Protein AF-A0A2C9CH08-F1 (afdb_monomer_lite)

Foldseek 3Di:
DCCVPPVDDDDPVPDDQQDQVVLVCQLCLVQCVPPLQNPDPVSSVLSVLQSDRGPLSVVVSSLCPDPVNVVVCLSVVQSCLSVVNDQQDDPDPVVCVVCVSSSNRDRDDPCPVVPPDDDPPPDDDDD

Secondary structure (DSSP, 8-state):
-HHHHH-----GGG--TT-HHHHHHHHHT--TT-TTTSS-HHHHHHHHHH---SHHHHHHHHHH-SHHHHHTTHHHHHHHHHTTSS----SSGGGHHHHGGGTT------TTSTTS-----------

pLDDT: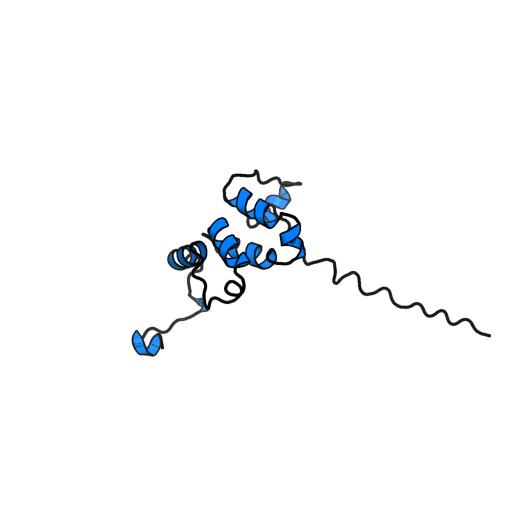 mean 81.94, std 16.7, range [38.88, 96.81]

InterPro domains:
  IPR004805 Error-prone DNA polymerase/DNA polymerase III subunit alpha DnaE/PolC [PTHR32294] (2-108)
  IPR040982 DNA polymerase III alpha subunit finger domain [PF17657] (2-108)

Radius of gyration: 21.16 Å; chains: 1; bounding box: 81×33×44 Å

Sequence (127 aa):
MIHETTREIIDLAKIPVDDKATYQMLSSGNVKGVFQVETSKGFKELLKKLKPDTFADILPLVALYRPGPLQSGMVDSFINRKHGKEAVEYIHPTLELILKETYGVILTRNSNEDRQSPGRIHTERSR

Structure (mmCIF, N/CA/C/O backbone):
data_AF-A0A2C9CH08-F1
#
_entry.id   AF-A0A2C9CH08-F1
#
loop_
_atom_site.group_PDB
_atom_site.id
_atom_site.type_symbol
_atom_site.label_atom_id
_atom_site.label_alt_id
_atom_site.label_comp_id
_atom_site.label_asym_id
_atom_site.label_entity_id
_atom_site.label_seq_id
_atom_site.pdbx_PDB_ins_code
_atom_site.Cartn_x
_atom_site.Cartn_y
_atom_site.Cartn_z
_atom_site.occupancy
_atom_site.B_iso_or_equiv
_atom_site.auth_seq_id
_atom_site.auth_comp_id
_atom_site.auth_asym_id
_atom_site.auth_atom_id
_atom_site.pdbx_PDB_model_num
ATOM 1 N N . MET A 1 1 ? -11.721 -0.917 25.225 1.00 87.19 1 MET A N 1
ATOM 2 C CA . ME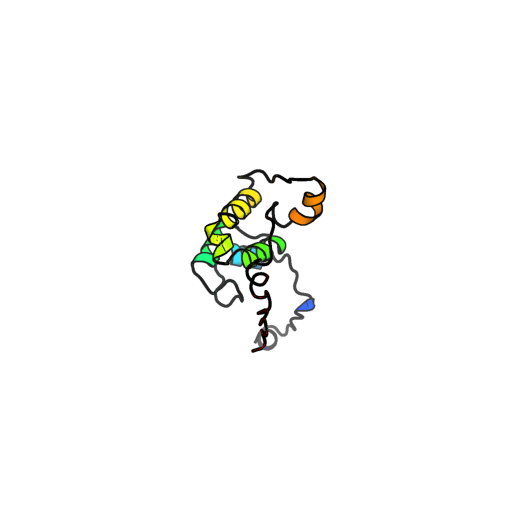T A 1 1 ? -12.257 0.171 24.378 1.00 87.19 1 MET A CA 1
ATOM 3 C C . MET A 1 1 ? -13.268 -0.317 23.345 1.00 87.19 1 MET A C 1
ATOM 5 O O . MET A 1 1 ? -14.436 -0.149 23.634 1.00 87.19 1 MET A O 1
ATOM 9 N N . ILE A 1 2 ? -12.912 -0.964 22.219 1.00 93.31 2 ILE A N 1
ATOM 10 C CA . ILE A 1 2 ? -13.919 -1.372 21.196 1.00 93.31 2 ILE A CA 1
ATOM 11 C C . ILE A 1 2 ? -15.028 -2.252 21.797 1.00 93.31 2 ILE A C 1
ATOM 13 O O . ILE A 1 2 ? -16.193 -1.878 21.761 1.00 93.31 2 ILE A O 1
ATOM 17 N N . HIS A 1 3 ? -14.664 -3.347 22.469 1.00 94.00 3 HIS A N 1
ATOM 18 C CA . HIS A 1 3 ? -15.635 -4.214 23.148 1.00 94.00 3 HIS A CA 1
ATOM 19 C C . HIS A 1 3 ? -16.483 -3.482 24.207 1.00 94.00 3 HIS A C 1
ATOM 21 O O . HIS A 1 3 ? -17.653 -3.796 24.403 1.00 94.00 3 HIS A O 1
ATOM 27 N N . GLU A 1 4 ? -15.921 -2.480 24.885 1.00 94.44 4 GLU A N 1
ATOM 28 C CA . GLU A 1 4 ? -16.643 -1.716 25.911 1.00 94.44 4 GLU A CA 1
ATOM 29 C C . GLU A 1 4 ? -17.669 -0.761 25.289 1.00 94.44 4 GLU A C 1
ATOM 31 O O . GLU A 1 4 ? -18.734 -0.565 25.870 1.00 94.44 4 GLU A O 1
ATOM 36 N N . THR A 1 5 ? -17.379 -0.196 24.111 1.00 96.81 5 THR A N 1
ATOM 37 C CA . THR A 1 5 ? -18.238 0.793 23.445 1.00 96.81 5 THR A CA 1
ATOM 38 C C . THR A 1 5 ? -19.226 0.180 22.456 1.00 96.81 5 THR A C 1
ATOM 40 O O . THR A 1 5 ? -20.336 0.685 22.339 1.00 96.81 5 THR A O 1
ATOM 43 N N . THR A 1 6 ? -18.851 -0.890 21.746 1.00 95.25 6 THR A N 1
ATOM 44 C CA . THR A 1 6 ? -19.685 -1.510 20.696 1.00 95.25 6 THR A CA 1
ATOM 45 C C . THR A 1 6 ? -20.234 -2.882 21.081 1.00 95.25 6 THR A C 1
ATOM 47 O O . THR A 1 6 ? -21.120 -3.384 20.400 1.00 95.25 6 THR A O 1
ATOM 50 N N . ARG A 1 7 ? -19.745 -3.490 22.176 1.00 95.12 7 ARG A N 1
ATOM 51 C CA . ARG A 1 7 ? -20.005 -4.899 22.550 1.00 95.12 7 ARG A CA 1
ATOM 52 C C . ARG A 1 7 ? -19.513 -5.924 21.522 1.00 95.12 7 ARG A C 1
ATOM 54 O O . ARG A 1 7 ? -19.824 -7.104 21.645 1.00 95.12 7 ARG A O 1
ATOM 61 N N . GLU A 1 8 ? -18.694 -5.506 20.560 1.00 94.06 8 GLU A N 1
ATOM 62 C CA . GLU A 1 8 ? -18.096 -6.399 19.571 1.00 94.06 8 GLU A CA 1
ATOM 63 C C . GLU A 1 8 ? -16.764 -6.966 20.071 1.00 94.06 8 GLU A C 1
ATOM 65 O O . GLU A 1 8 ? -15.926 -6.259 20.638 1.00 94.06 8 GLU A O 1
ATOM 70 N N . ILE A 1 9 ? -16.553 -8.260 19.831 1.00 93.06 9 ILE A N 1
ATOM 71 C CA . ILE A 1 9 ? -15.272 -8.929 20.060 1.00 93.06 9 ILE A CA 1
ATOM 72 C C . ILE A 1 9 ? -14.543 -8.993 18.718 1.00 93.06 9 ILE A C 1
ATOM 74 O O . ILE A 1 9 ? -15.000 -9.657 17.790 1.00 93.06 9 ILE A O 1
ATOM 78 N N . ILE A 1 10 ? -13.405 -8.305 18.621 1.00 92.94 10 ILE A N 1
ATOM 79 C CA . ILE A 1 10 ? -12.552 -8.333 17.430 1.00 92.94 10 ILE A CA 1
ATOM 80 C C . ILE A 1 10 ? -11.671 -9.586 17.482 1.00 92.94 10 ILE A C 1
ATOM 82 O O . ILE A 1 10 ? -10.817 -9.714 18.360 1.00 92.94 10 ILE A O 1
ATOM 86 N N . ASP A 1 11 ? -11.853 -10.483 16.518 1.00 94.50 11 ASP A N 1
ATOM 87 C CA . ASP A 1 11 ? -10.945 -11.601 16.255 1.00 94.50 11 ASP A CA 1
ATOM 88 C C . ASP A 1 11 ? -9.937 -11.182 15.179 1.00 94.50 11 ASP A C 1
ATOM 90 O O . ASP A 1 11 ? -10.279 -11.062 14.001 1.00 9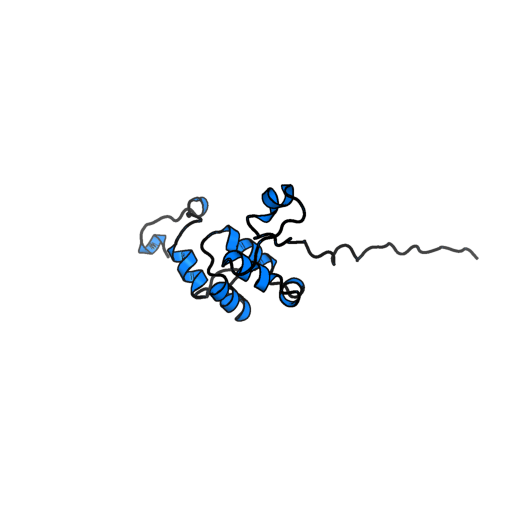4.50 11 ASP A O 1
ATOM 94 N N . LEU A 1 12 ? -8.688 -10.943 15.589 1.00 92.19 12 LEU A N 1
ATOM 95 C CA . LEU A 1 12 ? -7.628 -10.467 14.695 1.00 92.19 12 LEU A CA 1
ATOM 96 C C . LEU A 1 12 ? -7.360 -11.427 13.528 1.00 92.19 12 LEU A C 1
ATOM 98 O O . LEU A 1 12 ? -6.988 -10.974 12.449 1.00 92.19 12 LEU A O 1
ATOM 102 N N . ALA A 1 13 ? -7.570 -12.734 13.717 1.00 94.81 13 ALA A N 1
ATOM 103 C CA . ALA A 1 13 ? -7.332 -13.736 12.680 1.00 94.81 13 ALA A CA 1
ATOM 104 C C . ALA A 1 13 ? -8.401 -13.722 11.573 1.00 94.81 13 ALA A C 1
ATOM 106 O O . ALA A 1 13 ? -8.212 -14.347 10.532 1.00 94.81 13 ALA A O 1
ATOM 107 N N . LYS A 1 14 ? -9.522 -13.023 11.793 1.00 94.81 14 LYS A N 1
ATOM 108 C CA . LYS A 1 14 ? -10.649 -12.929 10.853 1.00 94.81 14 LYS A CA 1
ATOM 109 C C . LYS A 1 14 ? -10.759 -11.574 10.166 1.00 94.81 14 LYS A C 1
ATOM 111 O O . LYS A 1 14 ? -11.701 -11.362 9.406 1.00 94.81 14 LYS A O 1
ATOM 116 N N . ILE A 1 15 ? -9.836 -10.654 10.436 1.00 92.69 15 ILE A N 1
ATOM 117 C CA . ILE A 1 15 ? -9.840 -9.346 9.784 1.00 92.69 15 ILE A CA 1
ATOM 118 C C . ILE A 1 15 ? -9.558 -9.547 8.285 1.00 92.69 15 ILE A C 1
ATOM 120 O O . ILE A 1 15 ? -8.551 -10.172 7.941 1.00 92.69 15 ILE A O 1
ATOM 124 N N . PRO A 1 16 ? -10.422 -9.037 7.388 1.00 93.19 16 PRO A N 1
ATOM 125 C CA . PRO A 1 16 ? -10.201 -9.137 5.954 1.00 93.19 16 PRO A CA 1
ATOM 126 C C . PRO A 1 16 ? -8.962 -8.338 5.540 1.00 93.19 16 PRO A C 1
ATOM 128 O O . PRO A 1 16 ? -8.740 -7.215 5.994 1.00 93.19 16 PRO A O 1
ATOM 131 N N . VAL A 1 17 ? -8.158 -8.912 4.646 1.00 92.06 17 VAL A N 1
ATOM 132 C CA . VAL A 1 17 ? -6.944 -8.264 4.121 1.00 92.06 17 VAL A CA 1
ATOM 133 C C . VAL A 1 17 ? -7.235 -7.316 2.955 1.00 92.06 17 VAL A C 1
ATOM 135 O O . VAL A 1 17 ? -6.335 -6.624 2.493 1.00 92.06 17 VAL A O 1
ATOM 138 N N . ASP A 1 18 ? -8.471 -7.266 2.468 1.00 93.19 18 ASP A N 1
ATOM 139 C CA . ASP A 1 18 ? -8.929 -6.501 1.304 1.00 93.19 18 ASP A CA 1
ATOM 140 C C . ASP A 1 18 ? -9.849 -5.314 1.676 1.00 93.19 18 ASP A C 1
ATOM 142 O O . ASP A 1 18 ? -10.592 -4.796 0.839 1.00 93.19 18 ASP A O 1
ATOM 146 N N . ASP A 1 19 ? -9.785 -4.835 2.924 1.00 95.31 19 ASP A N 1
ATOM 147 C CA . ASP A 1 19 ? -10.597 -3.707 3.390 1.00 95.31 19 ASP A CA 1
ATOM 148 C C . ASP A 1 19 ? -10.259 -2.386 2.669 1.00 95.31 19 ASP A C 1
ATOM 150 O O . ASP A 1 19 ? -9.213 -1.762 2.874 1.00 95.31 19 ASP A O 1
ATOM 154 N N . LYS A 1 20 ? -11.197 -1.910 1.844 1.00 95.44 20 LYS A N 1
ATOM 155 C CA . LYS A 1 20 ? -11.027 -0.700 1.024 1.00 95.44 20 LYS A CA 1
ATOM 156 C C . LYS A 1 20 ? -10.783 0.559 1.853 1.00 95.44 20 LYS A C 1
ATOM 158 O O . LYS A 1 20 ? -10.020 1.423 1.417 1.00 95.44 20 LYS A O 1
ATOM 163 N N . ALA A 1 21 ? -11.421 0.687 3.017 1.00 96.19 21 ALA A N 1
ATOM 164 C CA . ALA A 1 21 ? -11.268 1.869 3.862 1.00 96.19 21 ALA A CA 1
ATOM 165 C C . ALA A 1 21 ? -9.826 1.987 4.384 1.00 96.19 21 ALA A C 1
ATOM 167 O O . ALA A 1 21 ? -9.238 3.072 4.355 1.00 96.19 21 ALA A O 1
ATOM 168 N N . THR A 1 22 ? -9.219 0.859 4.756 1.00 95.56 22 THR A N 1
ATOM 169 C CA . THR A 1 22 ? -7.810 0.768 5.147 1.00 95.56 22 THR A CA 1
ATOM 170 C C . THR A 1 22 ? -6.888 1.222 4.015 1.00 95.56 22 THR A C 1
ATOM 172 O O . THR A 1 22 ? -6.033 2.084 4.225 1.00 95.56 22 THR A O 1
ATOM 175 N N . TYR A 1 23 ? -7.089 0.736 2.788 1.00 95.88 23 TYR A N 1
ATOM 176 C CA . TYR A 1 23 ? -6.272 1.143 1.636 1.00 95.88 23 TYR A CA 1
ATOM 177 C C . TYR A 1 23 ? -6.427 2.621 1.264 1.00 95.88 23 TYR A C 1
ATOM 179 O O . TYR A 1 23 ? -5.446 3.284 0.916 1.00 95.88 23 TYR A O 1
ATOM 187 N N . GLN A 1 24 ? -7.631 3.181 1.396 1.00 96.69 24 GLN A N 1
ATOM 188 C CA . GLN A 1 24 ? -7.865 4.616 1.209 1.00 96.69 24 GLN A CA 1
ATOM 189 C C . GLN A 1 24 ? -7.144 5.450 2.276 1.00 96.69 24 GLN A C 1
ATOM 191 O O . GLN A 1 24 ? -6.486 6.442 1.947 1.00 96.69 24 GLN A O 1
ATOM 196 N N . MET A 1 25 ? -7.203 5.025 3.542 1.00 96.00 25 MET A N 1
ATOM 197 C CA . MET A 1 25 ? -6.469 5.658 4.637 1.00 96.00 25 MET A CA 1
ATOM 198 C C . MET A 1 25 ? -4.957 5.648 4.362 1.00 96.00 25 MET A C 1
ATOM 200 O O . MET A 1 25 ? -4.323 6.706 4.419 1.00 96.00 25 MET A O 1
ATOM 204 N N . LEU A 1 26 ? -4.394 4.494 3.987 1.00 95.00 26 LEU A N 1
ATOM 205 C CA . LEU A 1 26 ? -2.982 4.355 3.612 1.00 95.00 26 LEU A CA 1
ATOM 206 C C . LEU A 1 26 ? -2.617 5.269 2.433 1.00 95.00 26 LEU A C 1
ATOM 208 O O . LEU A 1 26 ? -1.658 6.035 2.524 1.00 95.00 26 LEU A O 1
ATOM 212 N N . SER A 1 27 ? -3.420 5.259 1.366 1.00 95.19 27 SER A N 1
ATOM 213 C CA . SER A 1 27 ? -3.220 6.074 0.157 1.00 95.19 27 SER A CA 1
ATOM 214 C C . SER A 1 27 ? -3.284 7.581 0.419 1.00 95.19 27 SER A C 1
ATOM 216 O O . SER A 1 27 ? -2.642 8.361 -0.279 1.00 95.19 27 SER A O 1
ATOM 218 N N . SER A 1 28 ? -4.033 8.017 1.434 1.00 94.81 28 SER A N 1
ATOM 219 C CA . SER A 1 28 ? -4.070 9.423 1.859 1.00 94.81 28 SER A CA 1
ATOM 220 C C . SER A 1 28 ? -2.845 9.840 2.692 1.00 94.81 28 SER A C 1
ATOM 222 O O . SER A 1 28 ? -2.595 11.030 2.897 1.00 94.81 28 SER A O 1
ATOM 224 N N . GLY A 1 29 ? -2.063 8.870 3.179 1.00 92.44 29 GLY A N 1
ATOM 225 C CA . GLY A 1 29 ? -0.967 9.084 4.123 1.00 92.44 29 GLY A CA 1
ATOM 226 C C . GLY A 1 29 ? -1.425 9.350 5.564 1.00 92.44 29 GLY A C 1
ATOM 227 O O . GLY A 1 29 ? -0.602 9.757 6.392 1.00 92.44 29 GLY A O 1
ATOM 228 N N . ASN A 1 30 ? -2.705 9.123 5.888 1.00 93.44 30 ASN A N 1
ATOM 229 C CA . ASN A 1 30 ? -3.252 9.253 7.241 1.00 93.44 30 ASN A CA 1
ATOM 230 C C . ASN A 1 30 ? -2.900 8.033 8.111 1.00 93.44 30 ASN A C 1
ATOM 232 O O . ASN A 1 30 ? -3.756 7.253 8.505 1.00 93.44 30 ASN A O 1
ATOM 236 N N . VAL A 1 31 ? -1.608 7.850 8.377 1.00 92.25 31 VAL A N 1
ATOM 237 C CA . VAL A 1 31 ? -1.065 6.621 8.984 1.00 92.25 31 VAL A CA 1
ATOM 238 C C . VAL A 1 31 ? -0.451 6.846 10.365 1.00 92.25 31 VAL A C 1
ATOM 240 O O . VAL A 1 31 ? 0.476 6.157 10.774 1.00 92.25 31 VAL A O 1
ATOM 243 N N . LYS A 1 32 ? -0.913 7.867 11.089 1.00 91.00 32 LYS A N 1
ATOM 244 C CA . LYS A 1 32 ? -0.439 8.139 12.453 1.00 91.00 32 LYS A CA 1
ATOM 245 C C . LYS A 1 32 ? -0.890 7.005 13.384 1.00 91.00 32 LYS A C 1
ATOM 247 O O . LYS A 1 32 ? -2.080 6.717 13.428 1.00 91.00 32 LYS A O 1
ATOM 252 N N . GLY A 1 33 ? 0.029 6.400 14.137 1.00 89.12 33 GLY A N 1
ATOM 253 C CA . GLY A 1 33 ? -0.267 5.256 15.004 1.00 89.12 33 GLY A CA 1
ATOM 254 C C . GLY A 1 33 ? -0.299 3.910 14.275 1.00 89.12 33 GLY A C 1
ATOM 255 O O . GLY A 1 33 ? -0.611 2.899 14.899 1.00 89.12 33 GLY A O 1
ATOM 256 N N . VAL A 1 34 ? -0.003 3.874 12.968 1.00 91.12 34 VAL A N 1
ATOM 257 C CA . VAL A 1 34 ? 0.046 2.633 12.186 1.00 91.12 34 VAL A CA 1
ATOM 258 C C . VAL A 1 34 ? 1.487 2.129 12.143 1.00 91.12 34 VAL A C 1
ATOM 260 O O . VAL A 1 34 ? 2.382 2.792 11.611 1.00 91.12 34 VAL A O 1
ATOM 263 N N . PHE A 1 35 ? 1.701 0.936 12.697 1.00 89.94 35 PHE A N 1
ATOM 264 C CA . PHE A 1 35 ? 3.015 0.308 12.814 1.00 89.94 35 PHE A CA 1
ATOM 265 C C . PHE A 1 35 ? 3.760 0.237 11.464 1.00 89.94 35 PHE A C 1
ATOM 267 O O . PHE A 1 35 ? 3.159 0.033 10.412 1.00 89.94 35 PHE A O 1
ATOM 274 N N . GLN A 1 36 ? 5.087 0.403 11.510 1.00 85.88 36 GLN A N 1
ATOM 275 C CA . GLN A 1 36 ? 6.045 0.443 10.384 1.00 85.88 36 GLN A CA 1
ATOM 276 C C . GLN A 1 36 ? 5.948 1.638 9.425 1.00 85.88 36 GLN A C 1
ATOM 278 O O . GLN A 1 36 ? 6.976 2.060 8.898 1.00 85.88 36 GLN A O 1
ATOM 283 N N . VAL A 1 37 ? 4.762 2.201 9.200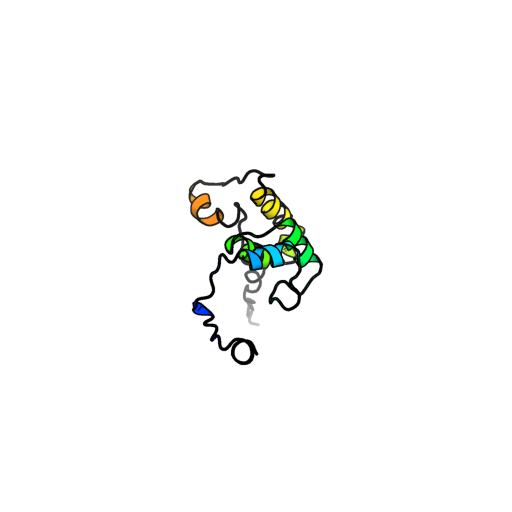 1.00 84.50 37 VAL A N 1
ATOM 284 C CA . VAL A 1 37 ? 4.548 3.224 8.158 1.00 84.50 37 VAL A CA 1
ATOM 285 C C . VAL A 1 37 ? 4.433 4.653 8.703 1.00 84.50 37 VAL A C 1
ATOM 287 O O . VAL A 1 37 ? 4.522 5.625 7.950 1.00 84.50 37 VAL A O 1
ATOM 290 N N . GLU A 1 38 ? 4.262 4.814 10.017 1.00 78.38 38 GLU A N 1
ATOM 291 C CA . GLU A 1 38 ? 4.099 6.121 10.665 1.00 78.38 38 GLU A CA 1
ATOM 292 C C . GLU A 1 38 ? 5.389 6.955 10.756 1.00 78.38 38 GLU A C 1
ATOM 294 O O . GLU A 1 38 ? 5.324 8.188 10.829 1.00 78.38 38 GLU A O 1
ATOM 299 N N . THR A 1 39 ? 6.549 6.287 10.735 1.00 67.88 39 THR A N 1
ATOM 300 C CA . THR A 1 39 ? 7.811 6.773 11.320 1.00 67.88 39 THR A CA 1
ATOM 301 C C . THR A 1 39 ? 8.517 7.853 10.505 1.00 67.88 39 THR A C 1
ATOM 303 O O . THR A 1 39 ? 9.391 8.541 11.026 1.00 67.88 39 THR A O 1
ATOM 306 N N . SER A 1 40 ? 8.174 8.050 9.228 1.00 78.06 40 SER A N 1
ATOM 307 C CA . SER A 1 40 ? 8.864 9.064 8.427 1.00 78.06 40 SER A CA 1
ATOM 308 C C . SER A 1 40 ? 7.976 9.771 7.413 1.00 78.06 40 SER A C 1
ATOM 310 O O . SER A 1 40 ? 7.098 9.187 6.778 1.00 78.06 40 SER A O 1
ATOM 312 N N . LYS A 1 41 ? 8.258 11.067 7.229 1.00 81.25 41 LYS A N 1
ATOM 313 C CA . LYS A 1 41 ? 7.636 11.901 6.194 1.00 81.25 41 LYS A CA 1
ATOM 314 C C . LYS A 1 41 ? 7.833 11.294 4.799 1.00 81.25 41 LYS A C 1
ATOM 316 O O . LYS A 1 41 ? 6.904 11.316 4.003 1.00 81.25 41 LYS A O 1
ATOM 321 N N . GLY A 1 42 ? 9.004 10.706 4.537 1.00 85.19 42 GLY A N 1
ATOM 322 C CA . GLY A 1 42 ? 9.301 10.026 3.274 1.00 85.19 42 GLY A CA 1
ATOM 323 C C . GLY A 1 42 ? 8.379 8.836 3.008 1.00 85.19 42 GLY A C 1
ATOM 324 O O . GLY A 1 42 ? 7.802 8.758 1.928 1.00 85.19 42 GLY A O 1
ATOM 325 N N . PHE A 1 43 ? 8.147 7.970 4.002 1.00 88.00 43 PHE A N 1
ATOM 326 C CA . PHE A 1 43 ? 7.261 6.811 3.842 1.00 88.00 43 PHE A CA 1
ATOM 327 C C . PHE A 1 43 ? 5.824 7.239 3.514 1.00 88.00 43 PHE A C 1
ATOM 329 O O . PHE A 1 43 ? 5.192 6.678 2.622 1.00 88.00 43 PHE A O 1
ATOM 336 N N . LYS A 1 44 ? 5.323 8.291 4.173 1.00 90.56 44 LYS A N 1
ATOM 337 C CA . LYS A 1 44 ? 3.982 8.838 3.902 1.00 90.56 44 LYS A CA 1
ATOM 338 C C . LYS A 1 44 ? 3.836 9.344 2.469 1.00 90.56 44 LYS A C 1
ATOM 340 O O . LYS A 1 44 ? 2.814 9.094 1.838 1.00 90.56 44 LYS A O 1
ATOM 345 N N . GLU A 1 45 ? 4.844 10.035 1.946 1.00 90.50 45 GLU A N 1
ATOM 346 C CA . GLU A 1 45 ? 4.824 10.496 0.554 1.00 90.50 45 GLU A CA 1
ATOM 347 C C . GLU A 1 45 ? 4.908 9.331 -0.436 1.00 90.50 45 GLU A C 1
ATOM 349 O O . GLU A 1 45 ? 4.236 9.353 -1.465 1.00 90.50 45 GLU A O 1
ATOM 354 N N . LEU A 1 46 ? 5.658 8.275 -0.111 1.00 91.06 46 LEU A N 1
ATOM 355 C CA . LEU A 1 46 ? 5.672 7.064 -0.928 1.00 91.06 46 LEU A CA 1
ATOM 356 C C . LEU A 1 46 ? 4.320 6.354 -0.936 1.00 91.06 46 LEU A C 1
ATOM 358 O O . LEU A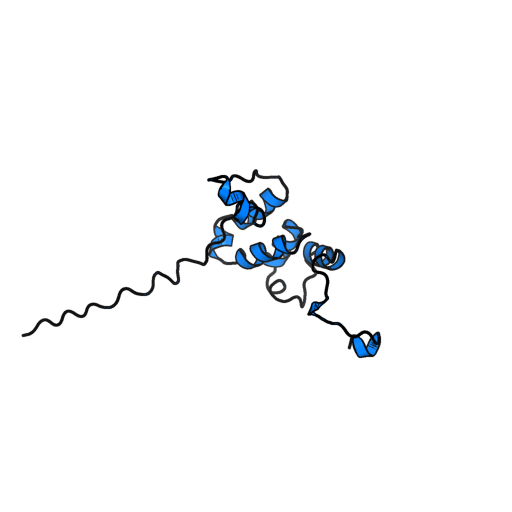 1 46 ? 3.881 5.956 -2.006 1.00 91.06 46 LEU A O 1
ATOM 362 N N . LEU A 1 47 ? 3.620 6.256 0.197 1.00 93.50 47 LEU A N 1
ATOM 363 C CA . LEU A 1 47 ? 2.264 5.697 0.240 1.00 93.50 47 LEU A CA 1
ATOM 364 C C . LEU A 1 47 ? 1.290 6.480 -0.648 1.00 93.50 47 LEU A C 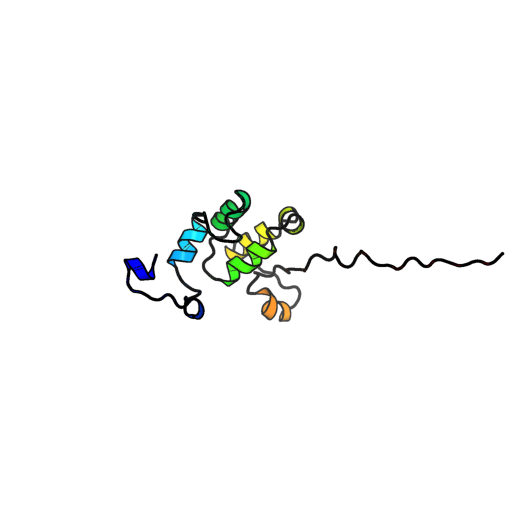1
ATOM 366 O O . LEU A 1 47 ? 0.532 5.877 -1.407 1.00 93.50 47 LEU A O 1
ATOM 370 N N . LYS A 1 48 ? 1.354 7.817 -0.614 1.00 93.81 48 LYS A N 1
ATOM 371 C CA . LYS A 1 48 ? 0.531 8.682 -1.476 1.00 93.81 48 LYS A CA 1
ATOM 372 C C . LYS A 1 48 ? 0.832 8.505 -2.961 1.00 93.81 48 LYS A C 1
ATOM 374 O O . LYS A 1 48 ? -0.079 8.579 -3.785 1.00 93.81 48 LYS A O 1
ATOM 379 N N . LYS A 1 49 ? 2.104 8.292 -3.311 1.00 94.25 49 LYS A N 1
ATOM 380 C CA . LYS A 1 49 ? 2.523 8.002 -4.688 1.00 94.25 49 LYS A CA 1
ATOM 381 C C . LYS A 1 49 ? 2.118 6.593 -5.116 1.00 94.25 49 LYS A C 1
ATOM 383 O O . LYS A 1 49 ? 1.636 6.426 -6.230 1.00 94.25 49 LYS A O 1
ATOM 388 N N . LEU A 1 50 ? 2.304 5.601 -4.247 1.00 94.56 50 LEU A N 1
ATOM 389 C CA . LEU A 1 50 ? 2.028 4.196 -4.527 1.00 94.56 50 LEU A CA 1
ATOM 390 C C . LEU A 1 50 ? 0.530 3.935 -4.683 1.00 94.56 50 LEU A C 1
ATOM 392 O O . LEU A 1 50 ? 0.147 3.227 -5.605 1.00 94.56 50 LEU A O 1
ATOM 396 N N . LYS A 1 51 ? -0.298 4.524 -3.809 1.00 95.50 51 LYS A N 1
ATOM 397 C CA . LYS A 1 51 ? -1.735 4.236 -3.690 1.00 95.50 51 LYS A CA 1
ATOM 398 C C . LYS A 1 51 ? -1.989 2.722 -3.578 1.00 95.50 51 LYS A C 1
ATOM 400 O O . LYS A 1 51 ? -2.457 2.110 -4.538 1.00 95.50 51 LYS A O 1
ATOM 405 N N . PRO A 1 52 ? -1.586 2.081 -2.463 1.00 94.44 52 PRO A N 1
ATOM 406 C CA . PRO A 1 52 ? -1.795 0.648 -2.283 1.00 94.44 52 PRO A CA 1
ATOM 407 C C . PRO A 1 52 ? -3.292 0.326 -2.307 1.00 94.44 52 PRO A C 1
ATOM 409 O O . PRO A 1 52 ? -4.083 1.033 -1.685 1.00 94.44 52 PRO A O 1
ATOM 412 N N . ASP A 1 53 ? -3.655 -0.737 -3.013 1.00 94.19 53 ASP A N 1
ATOM 413 C CA . ASP A 1 53 ? -5.019 -1.268 -3.119 1.00 94.19 53 ASP A CA 1
ATOM 414 C C . ASP A 1 53 ? -5.072 -2.778 -2.839 1.00 94.19 53 ASP A C 1
ATOM 416 O O . ASP A 1 53 ? -6.155 -3.356 -2.758 1.00 94.19 53 ASP A O 1
ATOM 420 N N . THR A 1 54 ? -3.910 -3.399 -2.620 1.00 92.31 54 THR A N 1
ATOM 421 C CA . THR A 1 54 ? -3.765 -4.793 -2.208 1.00 92.31 54 THR A CA 1
ATOM 422 C C . THR A 1 54 ? -2.700 -4.945 -1.121 1.00 92.31 54 THR A C 1
ATOM 424 O O . THR A 1 54 ? -1.812 -4.103 -0.953 1.00 92.31 54 THR A O 1
ATOM 427 N N . PHE A 1 55 ? -2.741 -6.064 -0.395 1.00 89.31 55 PHE A N 1
ATOM 428 C CA . PHE A 1 55 ? -1.752 -6.359 0.644 1.00 89.31 55 PHE A CA 1
ATOM 429 C C . PHE A 1 55 ? -0.344 -6.530 0.051 1.00 89.31 55 PHE A C 1
ATOM 431 O O . PHE A 1 55 ? 0.650 -6.100 0.642 1.00 89.31 55 PHE A O 1
ATOM 438 N N . ALA A 1 56 ? -0.276 -7.092 -1.160 1.00 88.56 56 ALA A N 1
ATOM 439 C CA . ALA A 1 56 ? 0.952 -7.290 -1.921 1.00 88.56 56 ALA A CA 1
ATOM 440 C C . ALA A 1 56 ? 1.667 -5.977 -2.277 1.00 88.56 56 ALA A C 1
ATOM 442 O O . ALA A 1 56 ? 2.867 -6.002 -2.508 1.00 88.56 56 ALA A O 1
ATOM 443 N N . ASP A 1 57 ? 0.997 -4.820 -2.257 1.00 90.25 57 ASP A N 1
ATOM 444 C CA . ASP A 1 57 ? 1.666 -3.531 -2.478 1.00 90.25 57 ASP A CA 1
ATOM 445 C C . ASP A 1 57 ? 2.432 -3.030 -1.248 1.00 90.25 57 ASP A C 1
ATOM 447 O O . ASP A 1 57 ? 3.426 -2.308 -1.366 1.00 90.25 57 ASP A O 1
ATOM 451 N N . ILE A 1 58 ? 1.956 -3.379 -0.051 1.00 88.69 58 ILE A N 1
ATOM 452 C CA . ILE A 1 58 ? 2.501 -2.874 1.214 1.00 88.69 58 ILE A CA 1
ATOM 453 C C . ILE A 1 58 ? 3.826 -3.574 1.527 1.00 88.69 58 ILE A C 1
ATOM 455 O O . ILE A 1 58 ? 4.788 -2.931 1.955 1.00 88.69 58 ILE A O 1
ATOM 459 N N . LEU A 1 59 ? 3.888 -4.886 1.291 1.00 86.06 59 LEU A N 1
ATOM 460 C CA . LEU A 1 59 ? 5.036 -5.717 1.644 1.00 86.06 59 LEU A CA 1
ATOM 461 C C . LEU A 1 59 ? 6.344 -5.272 0.944 1.00 86.06 59 LEU A C 1
ATOM 463 O O . LEU A 1 59 ? 7.333 -5.034 1.650 1.00 86.06 59 LEU A O 1
ATOM 467 N N . PRO A 1 60 ? 6.387 -5.071 -0.391 1.00 86.38 60 PRO A N 1
ATOM 468 C CA . PRO A 1 60 ? 7.566 -4.561 -1.082 1.00 86.38 60 PRO A CA 1
ATOM 469 C C . PRO A 1 60 ? 7.929 -3.154 -0.631 1.00 86.38 60 PRO A C 1
ATOM 471 O O . PRO A 1 60 ? 9.109 -2.862 -0.471 1.00 86.38 60 PRO A O 1
ATOM 474 N N . LEU A 1 61 ? 6.944 -2.287 -0.370 1.00 86.88 61 LEU A N 1
ATOM 475 C CA . LEU A 1 61 ? 7.214 -0.919 0.061 1.00 86.88 61 LEU A CA 1
ATOM 476 C C . LEU A 1 61 ? 7.976 -0.888 1.395 1.00 86.88 61 LEU A C 1
ATOM 478 O O . LEU A 1 61 ? 8.962 -0.162 1.524 1.00 86.88 61 LEU A O 1
ATOM 482 N N . VAL A 1 62 ? 7.571 -1.715 2.363 1.00 85.69 62 VAL A N 1
ATOM 483 C CA . VAL A 1 62 ? 8.286 -1.871 3.640 1.00 85.69 62 VAL A CA 1
ATOM 484 C C . VAL A 1 62 ? 9.702 -2.415 3.421 1.00 85.69 62 VAL A C 1
ATOM 486 O O . VAL A 1 62 ? 10.654 -1.929 4.035 1.00 85.69 62 VAL A O 1
ATOM 489 N N . ALA A 1 63 ? 9.870 -3.404 2.539 1.00 84.69 63 ALA A N 1
ATOM 490 C CA . ALA A 1 63 ? 11.179 -3.985 2.240 1.00 84.69 63 ALA A CA 1
ATOM 491 C C . ALA A 1 63 ? 12.127 -2.982 1.554 1.00 84.69 63 ALA A C 1
ATOM 493 O O . ALA A 1 63 ? 13.323 -2.941 1.857 1.00 84.69 63 ALA A O 1
ATOM 494 N N . LEU A 1 64 ? 11.580 -2.161 0.658 1.00 83.31 64 LEU A N 1
ATOM 495 C CA . LEU A 1 64 ? 12.294 -1.175 -0.144 1.00 83.31 64 LEU A CA 1
ATOM 496 C C . LEU A 1 64 ? 12.592 0.126 0.609 1.00 83.31 64 LEU A C 1
ATOM 498 O O . LEU A 1 64 ? 13.483 0.869 0.201 1.00 83.31 64 LEU A O 1
ATOM 502 N N . TYR A 1 65 ? 11.906 0.418 1.715 1.00 83.69 65 TYR A N 1
ATOM 503 C CA . TYR A 1 65 ? 12.170 1.614 2.518 1.00 83.69 65 TYR A CA 1
ATOM 504 C C . TYR A 1 65 ? 13.423 1.467 3.395 1.00 83.69 65 TYR A C 1
ATOM 506 O O . TYR A 1 65 ? 13.394 1.548 4.623 1.00 83.69 65 TYR A O 1
ATOM 514 N N . ARG A 1 66 ? 14.559 1.215 2.745 1.00 82.31 66 ARG A N 1
ATOM 515 C CA . ARG A 1 66 ? 15.890 1.084 3.339 1.00 82.31 66 ARG A CA 1
ATOM 516 C C . ARG A 1 66 ? 16.872 1.961 2.551 1.00 82.31 66 ARG A C 1
ATOM 518 O O . ARG A 1 66 ? 16.659 2.165 1.356 1.00 82.31 66 ARG A O 1
ATOM 525 N N . PRO A 1 67 ? 17.960 2.462 3.168 1.00 75.31 67 PRO A N 1
ATOM 526 C CA . PRO A 1 67 ? 18.860 3.420 2.520 1.00 75.31 67 PRO A CA 1
ATOM 527 C C . PRO A 1 67 ? 19.404 2.977 1.152 1.00 75.31 67 PRO A C 1
ATOM 529 O O . PRO A 1 67 ? 19.478 3.799 0.247 1.00 75.31 67 PRO A O 1
ATOM 532 N N . GLY A 1 68 ? 19.732 1.691 0.976 1.00 78.06 68 GLY A N 1
ATOM 533 C CA . GLY A 1 68 ? 20.231 1.161 -0.299 1.00 78.06 68 GLY A CA 1
ATOM 534 C C . GLY A 1 68 ? 19.186 1.219 -1.422 1.00 78.06 68 GLY A C 1
ATOM 535 O O . GLY A 1 68 ? 19.391 1.936 -2.402 1.00 78.06 68 GLY A O 1
ATOM 536 N N . PRO A 1 69 ? 18.041 0.525 -1.283 1.00 75.19 69 PRO A N 1
ATOM 537 C CA . PRO A 1 69 ? 17.011 0.538 -2.316 1.00 75.19 69 PRO A CA 1
ATOM 538 C C . PRO A 1 69 ? 16.433 1.924 -2.626 1.00 75.19 69 PRO A C 1
ATOM 540 O O . PRO A 1 69 ? 16.176 2.220 -3.793 1.00 75.19 69 PRO A O 1
ATOM 543 N N . LEU A 1 70 ? 16.311 2.805 -1.627 1.00 78.62 70 LEU A N 1
ATOM 544 C CA . LEU A 1 70 ? 15.857 4.184 -1.842 1.00 78.62 70 LEU A CA 1
ATOM 545 C C . LEU A 1 70 ? 16.789 4.984 -2.765 1.00 78.62 70 LEU A C 1
ATOM 547 O O . LEU A 1 70 ? 16.304 5.763 -3.577 1.00 78.62 70 LEU A O 1
ATOM 551 N N . GLN A 1 71 ? 18.107 4.784 -2.675 1.00 77.44 71 GLN A N 1
ATOM 552 C CA . GLN A 1 71 ? 19.081 5.499 -3.513 1.00 77.44 71 GLN A CA 1
ATOM 553 C C . GLN A 1 71 ? 19.174 4.937 -4.937 1.00 77.44 71 GLN A C 1
ATOM 555 O O . GLN A 1 71 ? 19.567 5.645 -5.857 1.00 77.44 71 GLN A O 1
ATOM 560 N N . SER A 1 72 ? 18.802 3.672 -5.125 1.00 79.81 72 SER A N 1
ATOM 561 C CA . SER A 1 72 ? 18.910 2.976 -6.413 1.00 79.81 72 SER A CA 1
ATOM 562 C C . SER A 1 72 ? 17.783 3.274 -7.415 1.00 79.81 72 SER A C 1
ATOM 564 O O . SER A 1 72 ? 17.822 2.763 -8.528 1.00 79.81 72 SER A O 1
ATOM 566 N N . GLY A 1 73 ? 16.749 4.033 -7.029 1.00 83.06 73 GLY A N 1
ATOM 567 C CA . GLY A 1 73 ? 15.568 4.274 -7.876 1.00 83.06 73 GLY A CA 1
ATOM 568 C C . GLY A 1 73 ? 14.611 3.077 -8.000 1.00 83.06 73 GLY A C 1
ATOM 569 O O . GLY A 1 73 ? 13.601 3.157 -8.704 1.00 83.06 73 GLY A O 1
ATOM 570 N N . MET A 1 74 ? 14.871 1.973 -7.285 1.00 85.12 74 MET A N 1
ATOM 571 C CA . MET A 1 74 ? 14.003 0.786 -7.287 1.00 85.12 74 MET A CA 1
ATOM 572 C C . MET A 1 74 ? 12.577 1.095 -6.811 1.00 85.12 74 MET A C 1
ATOM 574 O O . MET A 1 74 ? 11.621 0.520 -7.323 1.00 85.12 74 MET A O 1
ATOM 578 N N . VAL A 1 75 ? 12.417 2.026 -5.865 1.00 87.81 75 VAL A N 1
ATOM 579 C CA . VAL A 1 75 ? 11.094 2.425 -5.350 1.00 87.81 75 VAL A CA 1
ATOM 580 C C . VAL A 1 75 ? 10.285 3.182 -6.397 1.00 87.81 75 VAL A C 1
ATOM 582 O O . VAL A 1 75 ? 9.089 2.940 -6.542 1.00 87.81 75 VAL A O 1
ATOM 585 N N . ASP A 1 76 ? 10.930 4.068 -7.154 1.00 89.19 76 ASP A N 1
ATOM 586 C CA . ASP A 1 76 ? 10.264 4.808 -8.225 1.00 89.19 76 ASP A CA 1
ATOM 587 C C . ASP A 1 76 ? 9.872 3.872 -9.374 1.00 89.19 76 ASP A C 1
ATOM 589 O O . ASP A 1 76 ? 8.752 3.967 -9.871 1.00 89.19 76 ASP A O 1
ATOM 593 N N . SER A 1 77 ? 10.735 2.911 -9.723 1.00 89.19 77 SER A N 1
ATOM 594 C CA . SER A 1 77 ? 10.433 1.881 -10.733 1.00 89.19 77 SER A CA 1
ATOM 595 C C . SER A 1 77 ? 9.244 1.013 -10.301 1.00 89.19 77 SER A C 1
ATOM 597 O O . SER A 1 77 ? 8.305 0.810 -11.067 1.00 89.19 77 SER A O 1
ATOM 599 N N . PHE A 1 78 ? 9.219 0.571 -9.037 1.00 90.56 78 PHE A N 1
ATOM 600 C CA . PHE A 1 78 ? 8.094 -0.170 -8.455 1.00 90.56 78 PHE A CA 1
ATOM 601 C C . PHE A 1 78 ? 6.770 0.603 -8.579 1.00 90.56 78 PHE A C 1
ATOM 603 O O . PHE A 1 78 ? 5.777 0.072 -9.075 1.00 90.56 78 PHE A O 1
ATOM 610 N N . ILE A 1 79 ? 6.766 1.884 -8.191 1.00 92.75 79 ILE A N 1
ATOM 611 C CA . ILE A 1 79 ? 5.585 2.756 -8.276 1.00 92.75 79 ILE A CA 1
ATOM 612 C C . ILE A 1 79 ? 5.169 2.981 -9.737 1.00 92.75 79 ILE A C 1
ATOM 614 O O . ILE A 1 79 ? 3.982 2.929 -10.057 1.00 92.75 79 ILE A O 1
ATOM 618 N N . ASN A 1 80 ? 6.119 3.235 -10.636 1.00 93.44 80 ASN A N 1
ATOM 619 C CA . ASN A 1 80 ? 5.828 3.483 -12.045 1.00 93.44 80 ASN A CA 1
ATOM 620 C C . ASN A 1 80 ? 5.228 2.256 -12.726 1.00 93.44 80 ASN A C 1
ATOM 622 O O . ASN A 1 80 ? 4.234 2.398 -13.436 1.00 93.44 80 ASN A O 1
ATOM 626 N N . ARG A 1 81 ? 5.775 1.066 -12.471 1.00 93.19 81 ARG A N 1
ATOM 627 C CA . ARG A 1 81 ? 5.257 -0.196 -13.010 1.00 93.19 81 ARG A CA 1
ATOM 628 C C . ARG A 1 81 ? 3.870 -0.519 -12.478 1.00 93.19 81 ARG A C 1
ATOM 630 O O . ARG A 1 81 ? 3.000 -0.858 -13.274 1.00 93.19 81 ARG A O 1
ATOM 637 N N . LYS A 1 82 ? 3.624 -0.313 -11.177 1.00 92.12 82 LYS A N 1
ATOM 638 C CA . LYS A 1 82 ? 2.273 -0.421 -10.606 1.00 92.12 82 LYS A CA 1
ATOM 639 C C . LYS A 1 82 ? 1.270 0.453 -11.368 1.00 92.12 82 LYS A C 1
ATOM 641 O O . LYS A 1 82 ? 0.177 0.006 -11.697 1.00 92.12 82 LYS A O 1
ATOM 646 N N . HIS A 1 83 ? 1.645 1.697 -11.666 1.00 94.56 83 HIS A N 1
ATOM 647 C CA . HIS A 1 83 ? 0.784 2.647 -12.383 1.00 94.56 83 HIS A CA 1
ATOM 648 C C . HIS A 1 83 ? 0.811 2.491 -13.911 1.00 94.56 83 HIS A C 1
ATOM 650 O O . HIS A 1 83 ? 0.261 3.344 -14.607 1.00 94.56 83 HIS A O 1
ATOM 656 N N . GLY A 1 84 ? 1.475 1.462 -14.448 1.00 91.81 84 GLY A N 1
ATOM 657 C CA . GLY A 1 84 ? 1.593 1.229 -15.892 1.00 91.81 84 GLY A CA 1
ATOM 658 C C . GLY A 1 84 ? 2.394 2.295 -16.651 1.00 91.81 84 GLY A C 1
ATOM 659 O O . GLY A 1 84 ? 2.261 2.415 -17.865 1.00 91.81 84 GLY A O 1
ATOM 660 N N . LYS A 1 85 ? 3.210 3.094 -15.955 1.00 93.62 85 LYS A N 1
ATOM 661 C CA . LYS A 1 85 ? 4.083 4.127 -16.548 1.00 93.62 85 LYS A CA 1
ATOM 662 C C . LYS A 1 85 ? 5.406 3.566 -17.065 1.00 93.62 85 LYS A C 1
ATOM 664 O O . LYS A 1 85 ? 6.099 4.235 -17.823 1.00 93.62 85 LYS A O 1
ATOM 669 N N . GLU A 1 86 ? 5.759 2.368 -16.622 1.00 92.44 86 GLU A N 1
ATOM 670 C CA . GLU A 1 86 ? 6.950 1.626 -17.020 1.00 92.44 86 GLU A CA 1
ATOM 671 C C . GLU A 1 86 ? 6.539 0.174 -17.274 1.00 92.44 86 GLU A C 1
ATOM 673 O O . GLU A 1 86 ? 5.705 -0.371 -16.544 1.00 92.44 86 GLU A O 1
ATOM 678 N N . ALA A 1 87 ? 7.096 -0.447 -18.314 1.00 88.75 87 ALA A N 1
ATOM 679 C CA . ALA A 1 87 ? 6.842 -1.850 -18.605 1.00 88.75 87 ALA A CA 1
ATOM 680 C C . ALA A 1 87 ? 7.516 -2.749 -17.559 1.00 88.75 87 ALA A C 1
ATOM 682 O O . ALA A 1 87 ? 8.628 -2.483 -17.101 1.00 88.75 87 ALA A O 1
ATOM 683 N N . VAL A 1 88 ? 6.843 -3.837 -17.190 1.00 88.56 88 VAL A N 1
ATOM 684 C CA . VAL A 1 88 ? 7.458 -4.887 -16.380 1.00 88.56 88 VAL A CA 1
ATOM 685 C C . VAL A 1 88 ? 8.193 -5.831 -17.322 1.00 88.56 88 VAL A C 1
ATOM 687 O O . VAL A 1 88 ? 7.566 -6.530 -18.114 1.00 88.56 88 VAL A O 1
ATOM 690 N N . GLU A 1 89 ? 9.519 -5.851 -17.234 1.00 84.06 89 GLU A N 1
ATOM 691 C CA . GLU A 1 89 ? 10.355 -6.764 -18.009 1.00 84.06 89 GLU A CA 1
ATOM 692 C C . GLU A 1 89 ? 10.895 -7.881 -17.117 1.00 84.06 89 GLU A C 1
ATOM 694 O O . GLU A 1 89 ? 11.418 -7.640 -16.024 1.00 84.06 89 GLU A O 1
ATOM 699 N N . TYR A 1 90 ? 10.786 -9.118 -17.600 1.00 84.56 90 TYR A N 1
ATOM 700 C CA . TYR A 1 90 ? 11.333 -10.295 -16.938 1.00 84.56 90 TYR A CA 1
ATOM 701 C C . TYR A 1 90 ? 12.493 -10.847 -17.760 1.00 84.56 90 TYR A C 1
ATOM 703 O O . TYR A 1 90 ? 12.348 -11.122 -18.948 1.00 84.56 90 TYR A O 1
ATOM 711 N N . ILE A 1 91 ? 13.635 -11.076 -17.107 1.00 84.19 91 ILE A N 1
ATOM 712 C CA . ILE A 1 91 ? 14.829 -11.664 -17.742 1.00 84.19 91 ILE A CA 1
ATOM 713 C C . ILE A 1 91 ? 14.538 -13.085 -18.259 1.00 84.19 91 ILE A C 1
ATOM 715 O O . ILE A 1 91 ? 15.144 -13.542 -19.224 1.00 84.19 91 ILE A O 1
ATOM 719 N N . HIS A 1 92 ? 13.603 -13.791 -17.617 1.00 85.56 92 HIS A N 1
ATOM 720 C CA . HIS A 1 92 ? 13.164 -15.123 -18.013 1.00 85.56 92 HIS A CA 1
ATOM 721 C C . HIS A 1 92 ? 11.686 -15.338 -17.627 1.00 85.56 92 HIS A C 1
ATOM 723 O O . HIS A 1 92 ? 11.304 -14.911 -16.536 1.00 85.56 92 HIS A O 1
ATOM 729 N N . PRO A 1 93 ? 10.860 -16.036 -18.437 1.00 86.19 93 PRO A N 1
ATOM 730 C CA . PRO A 1 93 ? 9.423 -16.209 -18.172 1.00 86.19 93 PRO A CA 1
ATOM 731 C C . PRO A 1 93 ? 9.081 -16.815 -16.803 1.00 86.19 93 PRO A C 1
ATOM 733 O O . PRO A 1 93 ? 8.093 -16.446 -16.182 1.00 86.19 93 PRO A O 1
ATOM 736 N N . THR A 1 94 ? 9.919 -17.710 -16.273 1.00 88.38 94 THR A N 1
ATOM 737 C CA . THR A 1 94 ? 9.696 -18.300 -14.936 1.00 88.38 94 THR A CA 1
ATOM 738 C C . THR A 1 94 ? 9.779 -17.279 -13.803 1.00 88.38 94 THR A C 1
ATOM 740 O O . THR A 1 94 ? 9.224 -17.519 -12.733 1.00 88.38 94 THR A O 1
ATOM 743 N N . LEU A 1 95 ? 10.451 -16.145 -14.023 1.00 85.31 95 LEU A N 1
ATOM 744 C CA . LEU A 1 95 ? 10.539 -15.077 -13.033 1.00 85.31 95 LEU A CA 1
ATOM 745 C C . LEU A 1 95 ? 9.217 -14.331 -12.880 1.00 85.31 95 LEU A C 1
ATOM 747 O O . LEU A 1 95 ? 8.979 -13.782 -11.810 1.00 85.31 95 LEU A O 1
ATOM 751 N N . GLU A 1 96 ? 8.339 -14.347 -13.884 1.00 87.50 96 GLU A N 1
ATOM 752 C CA . GLU A 1 96 ? 7.004 -13.758 -13.762 1.00 87.50 96 GLU A CA 1
ATOM 753 C C . GLU A 1 96 ? 6.228 -14.403 -12.608 1.00 87.50 96 GLU A C 1
ATOM 755 O O . GLU A 1 96 ? 5.661 -13.700 -11.778 1.00 87.50 96 GLU A O 1
ATOM 760 N N . LEU A 1 97 ? 6.295 -15.732 -12.475 1.00 86.06 97 LEU A N 1
ATOM 761 C CA . LEU A 1 97 ? 5.602 -16.480 -11.417 1.00 86.06 97 LEU A CA 1
ATOM 762 C C . LEU A 1 97 ? 6.008 -16.054 -9.999 1.00 86.06 97 LEU A C 1
ATOM 764 O O . LEU A 1 97 ? 5.236 -16.238 -9.065 1.00 86.06 97 LEU A O 1
ATOM 768 N N . ILE A 1 98 ? 7.215 -15.507 -9.842 1.00 85.62 98 ILE A N 1
ATOM 769 C CA . ILE A 1 98 ? 7.789 -15.127 -8.546 1.00 85.62 98 ILE A CA 1
ATOM 770 C C . ILE A 1 98 ? 7.688 -13.612 -8.330 1.00 85.62 98 ILE A C 1
ATOM 772 O O . ILE A 1 98 ? 7.446 -13.154 -7.219 1.00 85.62 98 ILE A O 1
ATOM 776 N N . LEU A 1 99 ? 7.893 -12.824 -9.387 1.00 87.44 99 LEU A N 1
ATOM 777 C CA . LEU A 1 99 ? 8.071 -11.373 -9.309 1.00 87.44 99 LEU A CA 1
ATOM 778 C C . LEU A 1 99 ? 6.837 -10.583 -9.752 1.00 87.44 99 LEU A C 1
ATOM 780 O O . LEU A 1 99 ? 6.867 -9.353 -9.738 1.00 87.44 99 LEU A O 1
ATOM 784 N N . LYS A 1 100 ? 5.754 -11.241 -10.175 1.00 85.81 100 LYS A N 1
ATOM 785 C CA . LYS A 1 100 ? 4.514 -10.557 -10.568 1.00 85.81 100 LYS A CA 1
ATOM 786 C C . LYS A 1 100 ? 3.975 -9.661 -9.456 1.00 85.81 100 LYS A C 1
ATOM 788 O O . LYS A 1 100 ? 3.631 -8.516 -9.726 1.00 85.81 100 LYS A O 1
ATOM 793 N N . GLU A 1 101 ? 3.975 -10.142 -8.216 1.00 83.88 101 GLU A N 1
ATOM 794 C CA . GLU A 1 101 ? 3.493 -9.378 -7.054 1.00 83.88 101 GLU A CA 1
ATOM 795 C C . GLU A 1 101 ? 4.410 -8.205 -6.676 1.00 83.88 101 GLU A C 1
ATOM 797 O O . GLU A 1 101 ? 3.983 -7.277 -5.996 1.00 83.88 101 GLU A O 1
ATOM 802 N N . THR A 1 102 ? 5.662 -8.206 -7.144 1.00 83.88 102 THR A N 1
ATOM 803 C CA . THR A 1 102 ? 6.623 -7.114 -6.933 1.00 83.88 102 THR A CA 1
ATOM 804 C C . THR A 1 102 ? 6.837 -6.259 -8.182 1.00 83.88 102 THR A C 1
ATOM 806 O O . THR A 1 102 ? 7.787 -5.475 -8.237 1.00 83.88 102 THR A O 1
ATOM 809 N N . TYR A 1 103 ? 5.994 -6.415 -9.208 1.00 85.00 103 TYR A N 1
ATOM 810 C CA . TYR A 1 103 ? 6.126 -5.750 -10.509 1.00 85.00 103 TYR A CA 1
ATOM 811 C C . TYR A 1 103 ? 7.539 -5.897 -11.115 1.00 85.00 103 TYR A C 1
ATOM 813 O O . TYR A 1 103 ? 8.143 -4.945 -11.617 1.00 85.00 103 TYR A O 1
ATOM 821 N N . GLY A 1 104 ? 8.118 -7.097 -11.025 1.00 80.69 104 GLY A N 1
ATOM 822 C CA . GLY A 1 104 ? 9.441 -7.399 -11.580 1.00 80.69 104 GLY A CA 1
ATOM 823 C C . GLY A 1 104 ? 10.617 -6.847 -10.768 1.00 80.69 104 GLY A C 1
ATOM 824 O O . GLY A 1 104 ? 11.757 -6.942 -11.218 1.00 80.69 104 GLY A O 1
ATOM 825 N N . VAL A 1 105 ? 10.381 -6.257 -9.591 1.00 80.62 105 VAL A N 1
ATOM 826 C CA . VAL A 1 105 ? 11.459 -5.785 -8.713 1.00 80.62 105 VAL A CA 1
ATOM 827 C C . VAL A 1 105 ? 11.978 -6.952 -7.880 1.00 80.62 105 VAL A C 1
ATOM 829 O O . VAL A 1 105 ? 11.244 -7.554 -7.094 1.00 80.62 105 VAL A O 1
ATOM 832 N N . ILE A 1 106 ? 13.262 -7.270 -8.046 1.00 79.44 106 ILE A N 1
ATOM 833 C CA . ILE A 1 106 ? 13.933 -8.302 -7.255 1.00 79.44 106 ILE A CA 1
ATOM 834 C C . ILE A 1 106 ? 14.279 -7.712 -5.891 1.00 79.44 106 ILE A C 1
ATOM 836 O O . ILE A 1 106 ? 15.133 -6.835 -5.767 1.00 79.44 106 ILE A O 1
ATOM 840 N N . LEU A 1 107 ? 13.627 -8.226 -4.853 1.00 69.56 107 LEU A N 1
ATOM 841 C CA . LEU A 1 107 ? 13.947 -7.897 -3.472 1.00 69.56 107 LEU A CA 1
ATOM 842 C C . LEU A 1 107 ? 15.039 -8.850 -2.984 1.00 69.56 107 LEU A C 1
ATOM 844 O O . LEU A 1 107 ? 14.787 -10.032 -2.763 1.00 69.56 107 LEU A O 1
ATOM 848 N N . THR A 1 108 ? 16.260 -8.348 -2.808 1.00 58.81 108 THR A N 1
ATOM 849 C CA . THR A 1 108 ? 17.346 -9.123 -2.200 1.00 58.81 108 THR A CA 1
ATOM 850 C C . THR A 1 108 ? 17.468 -8.786 -0.716 1.00 58.81 108 THR A C 1
ATOM 852 O O . THR A 1 108 ? 17.361 -7.630 -0.295 1.00 58.81 108 THR A O 1
ATOM 855 N N . ARG A 1 109 ? 17.703 -9.803 0.123 1.00 45.94 109 ARG A N 1
ATOM 856 C CA . ARG A 1 109 ? 18.192 -9.573 1.486 1.00 45.94 109 ARG A CA 1
ATOM 857 C C . ARG A 1 109 ? 19.604 -9.004 1.339 1.00 45.94 109 ARG A C 1
ATOM 859 O O . ARG A 1 109 ? 20.441 -9.650 0.723 1.00 45.94 109 ARG A O 1
ATOM 866 N N . ASN A 1 110 ? 19.830 -7.783 1.833 1.00 46.31 110 ASN A N 1
ATOM 867 C CA . ASN A 1 110 ? 21.117 -7.083 1.748 1.00 46.31 110 ASN A CA 1
ATOM 868 C C . ASN A 1 110 ? 22.302 -8.047 1.939 1.00 46.31 110 ASN A C 1
ATOM 870 O O . ASN A 1 110 ? 22.517 -8.557 3.034 1.00 46.31 110 ASN A O 1
ATOM 874 N N . SER A 1 111 ? 23.117 -8.212 0.899 1.00 45.22 111 SER A N 1
ATOM 875 C CA . SER A 1 111 ? 24.339 -9.029 0.867 1.00 45.22 111 SER A CA 1
ATOM 876 C C . SER A 1 111 ? 25.504 -8.454 1.693 1.00 45.22 111 SER A C 1
ATOM 878 O O . SER A 1 111 ? 26.651 -8.863 1.524 1.00 45.22 111 SER A O 1
ATOM 880 N N . ASN A 1 112 ? 25.244 -7.468 2.558 1.00 49.34 112 ASN A N 1
ATOM 881 C CA . ASN A 1 112 ? 26.262 -6.871 3.426 1.00 49.34 112 ASN A CA 1
ATOM 882 C C . ASN A 1 112 ? 26.461 -7.651 4.736 1.00 49.34 112 ASN A C 1
ATOM 884 O O . ASN A 1 112 ? 27.448 -7.400 5.420 1.00 49.34 112 ASN A O 1
ATOM 888 N N . GLU A 1 113 ? 25.588 -8.609 5.068 1.00 49.31 113 GLU A N 1
ATOM 889 C CA . GLU A 1 113 ? 25.834 -9.554 6.172 1.00 49.31 113 GLU A CA 1
ATOM 890 C C . GLU A 1 113 ? 26.753 -10.719 5.762 1.00 49.31 113 GLU A C 1
ATOM 892 O O . GLU A 1 113 ? 27.485 -11.230 6.602 1.00 49.31 113 GLU A O 1
ATOM 897 N N . ASP A 1 114 ? 26.847 -11.056 4.471 1.00 45.88 114 ASP A N 1
ATOM 898 C CA . ASP A 1 114 ? 27.706 -12.156 3.992 1.00 45.88 114 ASP A CA 1
ATOM 899 C C . ASP A 1 114 ? 29.182 -11.757 3.796 1.00 45.88 114 ASP A C 1
ATOM 901 O O . ASP A 1 114 ? 30.011 -12.568 3.383 1.00 45.88 114 ASP A O 1
ATOM 905 N N . ARG A 1 115 ? 29.553 -10.501 4.091 1.00 46.47 115 ARG A N 1
ATOM 906 C CA . ARG A 1 115 ? 30.931 -9.989 3.938 1.00 46.47 115 ARG A CA 1
ATOM 907 C C . ARG A 1 115 ? 31.694 -9.789 5.249 1.00 46.47 115 ARG A C 1
ATOM 909 O O . ARG A 1 115 ? 32.764 -9.185 5.236 1.00 46.47 115 ARG A O 1
ATOM 916 N N . GLN A 1 116 ? 31.208 -10.330 6.366 1.00 44.88 116 GLN A N 1
ATOM 917 C CA . GLN A 1 116 ? 31.982 -10.433 7.609 1.00 44.88 116 GLN A CA 1
ATOM 918 C C . GLN A 1 116 ? 32.123 -11.888 8.052 1.00 44.88 116 GLN A C 1
ATOM 920 O O . GLN A 1 116 ? 31.539 -12.306 9.043 1.00 44.88 116 GLN A O 1
ATOM 925 N N . SER A 1 117 ? 32.930 -12.651 7.311 1.00 48.44 117 SER A N 1
ATOM 926 C CA . SER A 1 117 ? 33.865 -13.651 7.857 1.00 48.44 117 SER A CA 1
ATOM 927 C C . SER A 1 117 ? 34.702 -14.277 6.736 1.00 48.44 117 SER A C 1
ATOM 929 O O . SER A 1 117 ? 34.248 -15.189 6.053 1.00 48.44 117 SER A O 1
ATOM 931 N N . PRO A 1 118 ? 35.970 -13.868 6.602 1.00 40.41 118 PRO A N 1
ATOM 932 C CA . PRO A 1 118 ? 37.038 -14.827 6.376 1.00 40.41 118 PRO A CA 1
ATOM 933 C C . PRO A 1 118 ? 37.885 -14.880 7.646 1.00 40.41 118 PRO A C 1
ATOM 935 O O . PRO A 1 118 ? 38.446 -13.871 8.081 1.00 40.41 118 PRO A O 1
ATOM 938 N N . GLY A 1 119 ? 37.930 -16.061 8.265 1.00 43.16 119 GLY A N 1
ATOM 939 C CA . GLY A 1 119 ? 38.716 -16.325 9.461 1.00 43.16 119 GLY A CA 1
ATOM 940 C C . GLY A 1 119 ? 40.155 -15.826 9.325 1.00 43.16 119 GLY A C 1
ATOM 941 O O . GLY A 1 119 ? 40.810 -16.015 8.299 1.00 43.16 119 GLY A O 1
ATOM 942 N N . ARG A 1 120 ? 40.650 -15.186 10.388 1.00 38.88 120 ARG A N 1
ATOM 943 C CA . ARG A 1 120 ? 42.078 -14.930 10.577 1.00 38.88 120 ARG A CA 1
ATOM 944 C C . ARG A 1 120 ? 42.812 -16.267 10.520 1.00 38.88 120 ARG A C 1
ATOM 946 O O . ARG A 1 120 ? 42.748 -17.047 11.464 1.00 38.88 120 ARG A O 1
ATOM 953 N N . ILE A 1 121 ? 43.540 -16.504 9.439 1.00 46.56 121 ILE A N 1
ATOM 954 C CA . ILE A 1 121 ? 44.576 -17.530 9.406 1.00 46.56 121 ILE A CA 1
ATOM 955 C C . ILE A 1 121 ? 45.760 -16.933 10.174 1.00 46.56 121 ILE A C 1
ATOM 957 O O . ILE A 1 121 ? 46.528 -16.138 9.634 1.00 46.56 121 ILE A O 1
ATOM 961 N N . HIS A 1 122 ? 45.868 -17.228 11.470 1.00 42.62 122 HIS A N 1
ATOM 962 C CA . HIS A 1 122 ? 47.125 -17.033 12.185 1.00 42.62 122 HIS A CA 1
ATOM 963 C C . HIS A 1 122 ? 48.078 -18.138 11.741 1.00 42.62 122 HIS A C 1
ATOM 965 O O . HIS A 1 122 ? 47.958 -19.291 12.137 1.00 42.62 122 HIS A O 1
ATOM 971 N N . THR A 1 123 ? 49.016 -17.773 10.874 1.00 41.12 123 THR A N 1
ATOM 972 C CA . THR A 1 123 ? 50.229 -18.547 10.648 1.00 41.12 123 THR A CA 1
ATOM 973 C C . THR A 1 123 ? 51.066 -18.512 11.923 1.00 41.12 123 THR A C 1
ATOM 975 O O . THR A 1 123 ? 51.758 -17.528 12.180 1.00 41.12 123 THR A O 1
ATOM 978 N N . GLU A 1 124 ? 51.029 -19.588 12.706 1.00 44.88 124 GLU A N 1
ATOM 979 C CA . GLU A 1 124 ? 52.166 -19.957 13.545 1.00 44.88 124 GLU A CA 1
ATOM 980 C C . GLU A 1 124 ? 53.351 -20.241 12.614 1.00 44.88 124 GLU A C 1
ATOM 982 O O . GLU A 1 124 ? 53.341 -21.185 11.824 1.00 44.88 124 GLU A O 1
ATOM 987 N N . ARG A 1 125 ? 54.385 -19.400 12.681 1.00 43.75 125 ARG A N 1
ATOM 988 C CA . ARG A 1 125 ? 55.737 -19.815 12.316 1.00 43.75 125 ARG A CA 1
ATOM 989 C C . ARG A 1 125 ? 56.559 -19.866 13.586 1.00 43.75 125 ARG A C 1
ATOM 991 O O . ARG A 1 125 ? 56.801 -18.850 14.224 1.00 43.75 125 ARG A O 1
ATOM 998 N N . SER A 1 126 ? 56.978 -21.081 13.905 1.00 45.50 126 SER A N 1
ATOM 999 C CA . SER A 1 126 ? 58.067 -21.395 14.811 1.00 45.50 126 SER A CA 1
ATOM 1000 C C . SER A 1 126 ? 59.331 -20.619 14.433 1.00 45.50 126 SER A C 1
ATOM 1002 O O . SER A 1 126 ? 59.769 -20.706 13.281 1.00 45.50 126 SER A O 1
ATOM 1004 N N . ARG A 1 127 ? 59.925 -19.923 15.404 1.00 46.19 127 ARG A N 1
ATOM 1005 C CA . ARG A 1 127 ? 61.332 -20.001 15.845 1.00 46.19 127 ARG A CA 1
ATOM 1006 C C . ARG A 1 127 ? 61.672 -18.817 16.739 1.00 46.19 127 ARG A C 1
ATOM 1008 O O . ARG A 1 127 ? 61.299 -17.686 16.369 1.00 46.19 127 ARG A O 1
#

Organism: Kuenenia stuttgartiensis (NCBI:txid174633)